Protein AF-A0A967G5T3-F1 (afdb_monomer)

Solvent-accessible surface area (backbone atoms only — not comparable to full-atom values): 4511 Å² total; per-residue (Å²): 112,48,79,42,57,81,45,100,80,48,87,46,66,51,80,29,76,67,74,77,86,66,56,58,62,47,89,55,48,77,47,64,48,101,83,60,19,45,36,32,42,23,29,28,68,69,78,54,26,38,31,36,36,42,28,77,40,74,72,32,87,56,48,50,77,42,79,74,31,33,86,91,49,76,62,128

pLDDT: mean 93.99, std 7.17, range [53.31, 98.19]

Mean predicted aligned error: 3.57 Å

Secondary structure (DSSP, 8-state):
-EEEESSTT-SSEEEE-S--SSSEEEEEEEEE-TTS-EEEEEEETTTTEEEEEEESSTT-SSEEEEEEEBTTB---

Structure (mmCIF, N/CA/C/O backbone):
data_AF-A0A967G5T3-F1
#
_entry.id   AF-A0A967G5T3-F1
#
loop_
_atom_site.group_PDB
_atom_site.id
_atom_site.type_symbol
_atom_site.label_atom_id
_atom_site.label_alt_id
_atom_site.label_comp_id
_atom_site.label_asym_id
_atom_site.label_entity_id
_atom_site.label_seq_id
_atom_site.pdbx_PDB_ins_code
_atom_site.Cartn_x
_atom_site.Cartn_y
_atom_site.Cartn_z
_atom_site.occupancy
_atom_site.B_iso_or_equiv
_atom_site.auth_seq_id
_atom_site.auth_comp_id
_atom_site.auth_asym_id
_atom_site.auth_atom_id
_atom_site.pdbx_PDB_model_num
ATOM 1 N N . LYS A 1 1 ? -0.010 5.926 -0.442 1.00 91.62 1 LYS A N 1
ATOM 2 C CA . LYS A 1 1 ? -0.197 6.166 1.015 1.00 91.62 1 LYS A CA 1
ATOM 3 C C . LYS A 1 1 ? -1.399 5.354 1.476 1.00 91.62 1 LYS A C 1
ATOM 5 O O . LYS A 1 1 ? -2.335 5.247 0.698 1.00 91.62 1 LYS A O 1
ATOM 10 N N . LEU A 1 2 ? -1.367 4.810 2.689 1.00 95.31 2 LEU A N 1
ATOM 11 C CA . LEU A 1 2 ? -2.494 4.154 3.350 1.00 95.31 2 LEU A CA 1
ATOM 12 C C . LEU A 1 2 ? -3.095 5.119 4.376 1.00 95.31 2 LEU A C 1
ATOM 14 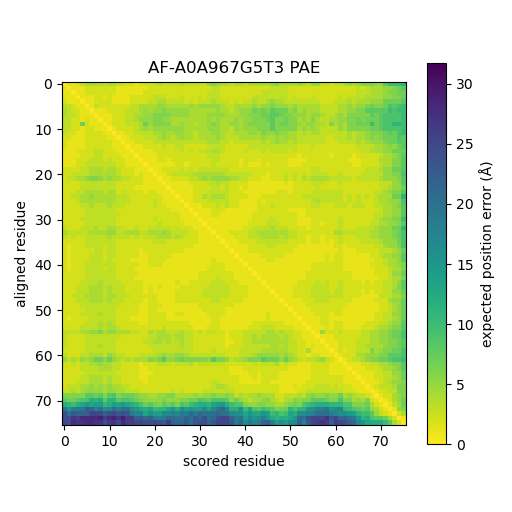O O . LEU A 1 2 ? -2.343 5.747 5.118 1.00 95.31 2 LEU A O 1
ATOM 18 N N . ALA A 1 3 ? -4.419 5.238 4.411 1.00 95.44 3 ALA A N 1
ATOM 19 C CA . ALA A 1 3 ? -5.126 5.935 5.479 1.00 95.44 3 ALA A CA 1
ATOM 20 C C . ALA A 1 3 ? -5.651 4.907 6.486 1.00 95.44 3 ALA A C 1
ATOM 22 O O . ALA A 1 3 ? -6.312 3.948 6.093 1.00 95.44 3 ALA A O 1
ATOM 23 N N . VAL A 1 4 ? -5.345 5.112 7.765 1.00 94.00 4 VAL A N 1
ATOM 24 C CA . VAL A 1 4 ? -5.853 4.305 8.879 1.00 94.00 4 VAL A CA 1
ATOM 25 C C . VAL A 1 4 ? -6.711 5.208 9.745 1.00 94.00 4 VAL A C 1
ATOM 27 O O . VAL A 1 4 ? -6.239 6.245 10.203 1.00 94.00 4 VAL A O 1
ATOM 30 N N . CYS A 1 5 ? -7.977 4.851 9.922 1.00 94.31 5 CYS A N 1
ATOM 31 C CA . CYS A 1 5 ? -8.915 5.663 10.682 1.00 94.31 5 CYS A CA 1
ATOM 32 C C . CYS A 1 5 ? -8.756 5.418 12.179 1.00 94.31 5 CYS A C 1
ATOM 34 O O . CYS A 1 5 ? -8.723 4.268 12.615 1.00 94.31 5 CYS A O 1
ATOM 36 N N . ASP A 1 6 ? -8.712 6.497 12.956 1.00 91.88 6 ASP A N 1
ATOM 37 C CA . ASP A 1 6 ? -8.647 6.412 14.420 1.00 91.88 6 ASP A CA 1
ATOM 38 C C . ASP A 1 6 ? -10.041 6.181 15.040 1.00 91.88 6 ASP A C 1
ATOM 40 O O . ASP A 1 6 ? -10.164 5.841 16.217 1.00 91.88 6 ASP A O 1
ATOM 44 N N . ASP A 1 7 ? -11.102 6.350 14.242 1.00 92.44 7 ASP A N 1
ATOM 45 C CA . ASP A 1 7 ? -12.497 6.160 14.632 1.00 92.44 7 ASP A CA 1
ATOM 46 C C . ASP A 1 7 ? -13.337 5.500 13.510 1.00 92.44 7 ASP A C 1
ATOM 48 O O . ASP A 1 7 ? -12.938 5.537 12.342 1.00 92.44 7 ASP A O 1
ATOM 52 N N . PRO A 1 8 ? -14.515 4.914 13.824 1.00 91.38 8 PRO A N 1
ATOM 53 C CA . PRO A 1 8 ? -15.351 4.194 12.851 1.00 91.38 8 PRO A CA 1
ATOM 54 C C . PRO A 1 8 ? -15.894 5.037 11.692 1.00 91.38 8 PRO A C 1
ATOM 56 O O . PRO A 1 8 ? -16.349 4.481 10.695 1.00 91.38 8 PRO A O 1
ATOM 59 N N . TYR A 1 9 ? -15.886 6.362 11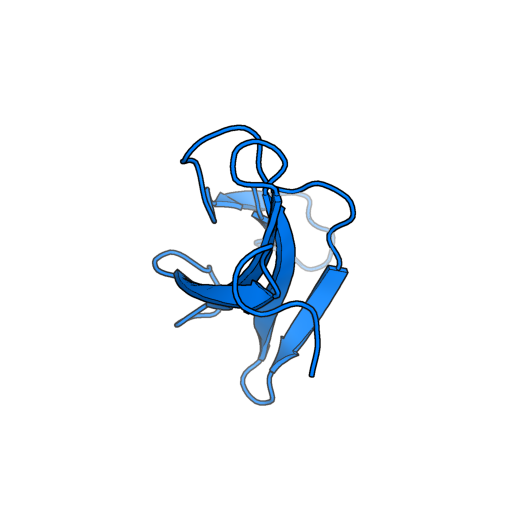.829 1.00 94.00 9 TYR A N 1
ATOM 60 C CA . TYR A 1 9 ? -16.354 7.305 10.817 1.00 94.00 9 TYR A CA 1
ATOM 61 C C . TYR A 1 9 ? -15.198 7.991 10.088 1.00 94.00 9 TYR A C 1
ATOM 63 O O . TYR A 1 9 ? -15.448 8.814 9.207 1.00 94.00 9 TYR A O 1
ATOM 71 N N . CYS A 1 10 ? -13.948 7.661 10.432 1.00 94.56 10 CYS A N 1
ATOM 72 C CA . CYS A 1 10 ? -12.752 8.260 9.855 1.00 94.56 10 CYS A CA 1
ATOM 73 C C . CYS A 1 10 ? -12.742 9.793 9.948 1.00 94.56 10 CYS A C 1
ATOM 75 O O . CYS A 1 10 ? -12.276 10.468 9.028 1.00 94.56 10 CYS A O 1
ATOM 77 N N . THR A 1 11 ? -13.258 10.361 11.043 1.00 96.00 11 THR A N 1
ATOM 78 C CA . THR A 1 11 ? -13.160 11.813 11.271 1.00 96.00 11 THR A CA 1
ATOM 79 C C . THR A 1 11 ? -11.714 12.247 11.480 1.00 96.00 11 THR A C 1
ATOM 81 O O . THR A 1 11 ? -11.334 13.339 11.060 1.00 96.00 11 THR A O 1
ATOM 84 N N . ASN A 1 12 ? -10.900 11.361 12.061 1.00 94.31 12 ASN A N 1
ATOM 85 C CA . ASN A 1 12 ? -9.449 11.462 12.084 1.00 94.31 12 ASN A CA 1
ATOM 86 C C . ASN A 1 12 ? -8.824 10.246 11.393 1.00 94.31 12 ASN A C 1
ATOM 88 O O . ASN A 1 12 ? -9.305 9.116 11.523 1.00 94.31 12 ASN A O 1
ATOM 92 N N . ALA A 1 13 ? -7.741 10.486 10.652 1.00 95.44 13 ALA A N 1
ATOM 93 C CA . ALA A 1 13 ? -6.997 9.435 9.979 1.00 95.44 13 ALA A CA 1
ATOM 94 C C . ALA A 1 13 ? -5.490 9.678 10.048 1.00 95.44 13 ALA A C 1
ATOM 96 O O . ALA A 1 13 ? -4.995 10.779 9.787 1.00 95.44 13 ALA A O 1
ATOM 97 N N . ASN A 1 14 ? -4.757 8.605 10.315 1.00 93.19 14 ASN A N 1
ATOM 98 C CA . ASN A 1 14 ? -3.315 8.561 10.225 1.00 93.19 14 ASN A CA 1
ATOM 99 C C . ASN A 1 14 ? -2.889 8.134 8.811 1.00 93.19 14 ASN A C 1
ATOM 101 O O . ASN A 1 14 ? -3.339 7.112 8.289 1.00 93.19 14 ASN A O 1
ATOM 105 N N . LEU A 1 15 ? -2.017 8.923 8.178 1.00 94.88 15 LEU A N 1
ATOM 106 C CA . LEU A 1 15 ? -1.505 8.638 6.840 1.00 94.88 15 LEU A CA 1
ATOM 107 C C . LEU A 1 15 ? -0.128 7.990 6.910 1.00 94.88 15 LEU A C 1
ATOM 109 O O . LEU A 1 15 ? 0.830 8.582 7.402 1.00 94.88 15 LEU A O 1
ATOM 113 N N . GLN A 1 16 ? -0.017 6.811 6.313 1.00 95.62 16 GLN A N 1
ATOM 114 C CA . GLN A 1 16 ? 1.199 6.014 6.309 1.00 95.62 16 GLN A CA 1
ATOM 115 C C . GLN A 1 16 ? 1.736 5.866 4.890 1.00 95.62 16 GLN A C 1
ATOM 117 O O . GLN A 1 16 ? 1.006 5.615 3.922 1.00 95.62 16 GLN A O 1
ATOM 122 N N . VAL A 1 17 ? 3.036 6.088 4.734 1.00 95.88 17 VAL A N 1
ATOM 123 C CA . VAL A 1 17 ? 3.722 5.877 3.460 1.00 95.88 17 VAL A CA 1
ATOM 124 C C . VAL A 1 17 ? 4.084 4.399 3.384 1.00 95.88 17 VAL A C 1
ATOM 126 O O . VAL A 1 17 ? 4.935 3.937 4.129 1.00 95.88 17 VAL A O 1
ATOM 129 N N . VAL A 1 18 ? 3.402 3.669 2.503 1.00 96.81 18 VAL A N 1
ATOM 130 C CA . VAL A 1 18 ? 3.603 2.222 2.322 1.00 96.81 18 VAL A CA 1
ATOM 131 C C . VAL A 1 18 ? 4.847 1.944 1.479 1.00 96.81 18 VAL A C 1
ATOM 133 O O . VAL A 1 18 ? 5.663 1.099 1.820 1.00 96.81 18 VAL A O 1
ATOM 136 N N . ASP A 1 19 ? 4.995 2.688 0.389 1.00 97.19 19 ASP A N 1
ATOM 137 C CA . ASP A 1 19 ? 6.144 2.661 -0.505 1.00 97.19 19 ASP A CA 1
ATOM 138 C C . ASP A 1 19 ? 6.302 4.072 -1.085 1.00 97.19 19 ASP A C 1
ATOM 140 O O . ASP A 1 19 ? 5.308 4.772 -1.320 1.00 97.19 19 ASP A O 1
ATOM 144 N N . SER A 1 20 ? 7.544 4.510 -1.251 1.00 96.25 20 SER A N 1
ATOM 145 C CA . SER A 1 20 ? 7.914 5.825 -1.782 1.00 96.25 20 SER A 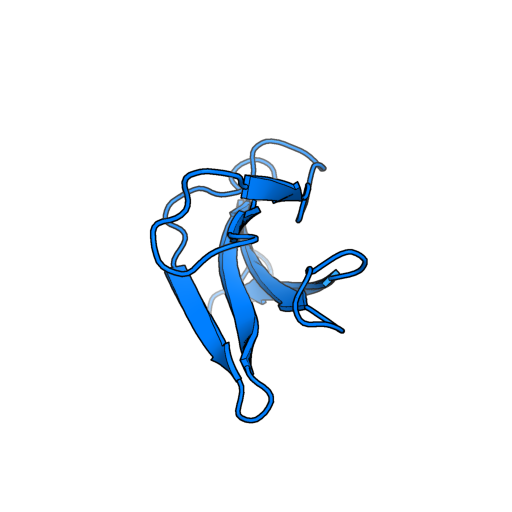CA 1
ATOM 146 C C . SER A 1 20 ? 8.960 5.753 -2.892 1.00 96.25 20 SER A C 1
ATOM 148 O O . SER A 1 20 ? 9.354 6.795 -3.420 1.00 96.25 20 SER A O 1
ATOM 150 N N . ALA A 1 21 ? 9.430 4.556 -3.248 1.00 96.31 21 ALA A N 1
ATOM 151 C CA . ALA A 1 21 ? 10.481 4.389 -4.236 1.00 96.31 21 ALA A CA 1
ATOM 152 C C . ALA A 1 21 ? 9.901 4.415 -5.660 1.00 96.31 21 ALA A C 1
ATOM 154 O O . ALA A 1 21 ? 9.469 3.394 -6.180 1.00 96.31 21 ALA A O 1
ATOM 155 N N . GLY A 1 22 ? 9.931 5.587 -6.301 1.00 96.50 22 GLY A N 1
ATOM 156 C CA . GLY A 1 22 ? 9.474 5.768 -7.684 1.00 96.50 22 GLY A CA 1
ATOM 157 C C . GLY A 1 22 ? 7.985 6.103 -7.807 1.00 96.50 22 GLY A C 1
ATOM 158 O O . GLY A 1 22 ? 7.344 6.553 -6.856 1.00 96.50 22 GLY A O 1
ATOM 159 N N . ASN A 1 23 ? 7.438 5.929 -9.011 1.00 97.75 23 ASN A N 1
ATOM 160 C CA . ASN A 1 23 ? 6.018 6.104 -9.302 1.00 97.75 23 ASN A CA 1
ATOM 161 C C . ASN A 1 23 ? 5.268 4.804 -8.993 1.00 97.75 23 ASN A C 1
ATOM 163 O O . ASN A 1 23 ? 5.177 3.902 -9.827 1.00 97.75 23 ASN A O 1
ATOM 167 N N . VAL A 1 24 ? 4.758 4.719 -7.769 1.00 98.00 24 VAL A N 1
ATOM 168 C CA . VAL A 1 24 ? 4.133 3.523 -7.198 1.00 98.00 24 VAL A CA 1
ATOM 169 C C . VAL A 1 24 ? 2.691 3.782 -6.779 1.00 98.00 24 VAL A C 1
ATOM 171 O O . VAL A 1 24 ? 2.298 4.915 -6.501 1.00 98.00 24 VAL A O 1
ATOM 174 N N . GLY A 1 25 ? 1.913 2.706 -6.663 1.00 97.19 25 GLY A N 1
ATOM 175 C CA . GLY A 1 25 ? 0.548 2.751 -6.130 1.00 97.19 25 GLY A CA 1
ATOM 176 C C . GLY A 1 25 ? -0.542 2.756 -7.200 1.00 97.19 25 GLY A C 1
ATOM 177 O O . GLY A 1 25 ? -1.701 2.980 -6.870 1.00 97.19 25 GLY A O 1
ATOM 178 N N . VAL A 1 26 ? -0.192 2.532 -8.469 1.00 96.81 26 VAL A N 1
ATOM 179 C CA . VAL A 1 26 ? -1.160 2.506 -9.575 1.00 96.81 26 VAL A CA 1
ATOM 180 C C . VAL A 1 26 ? -2.004 1.230 -9.496 1.00 96.81 26 VAL A C 1
ATOM 182 O O . VAL A 1 26 ? -1.477 0.174 -9.148 1.00 96.81 26 VAL A O 1
ATOM 185 N N . ASN A 1 27 ? -3.299 1.324 -9.834 1.00 96.25 27 ASN A N 1
ATOM 186 C CA . ASN A 1 27 ? -4.251 0.201 -9.856 1.00 96.25 27 ASN A CA 1
ATOM 187 C C . ASN A 1 27 ? -4.192 -0.658 -8.584 1.00 96.25 27 ASN A C 1
ATOM 189 O O . ASN A 1 27 ? -4.071 -1.881 -8.650 1.00 96.25 27 ASN A O 1
ATOM 193 N N . ASN A 1 28 ? -4.192 -0.005 -7.424 1.00 97.00 28 ASN A N 1
ATOM 194 C CA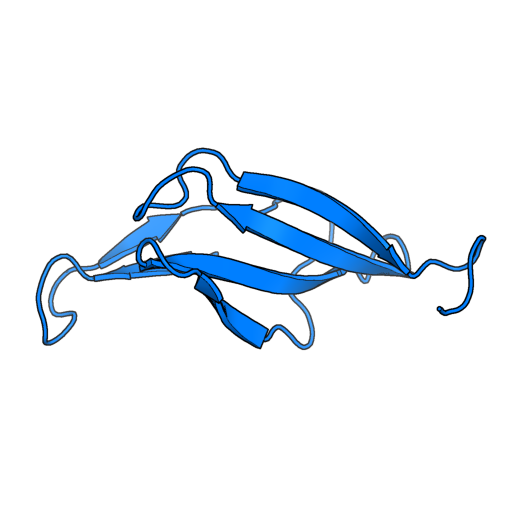 . ASN A 1 28 ? -4.039 -0.698 -6.159 1.00 97.00 28 ASN A CA 1
ATOM 195 C C . ASN A 1 28 ? -5.333 -1.396 -5.718 1.00 97.00 28 ASN A C 1
ATOM 197 O O . ASN A 1 28 ? -6.432 -0.923 -5.999 1.00 97.00 28 ASN A O 1
ATOM 201 N N . ASP A 1 29 ? -5.174 -2.457 -4.933 1.00 97.94 29 ASP A N 1
ATOM 202 C CA . ASP A 1 29 ? -6.256 -3.126 -4.210 1.00 97.94 29 ASP A CA 1
ATOM 203 C C . ASP A 1 29 ? -5.799 -3.448 -2.780 1.00 97.94 29 ASP A C 1
ATOM 205 O O . ASP A 1 29 ? -4.596 -3.484 -2.498 1.00 97.94 29 ASP A O 1
ATOM 209 N N . LEU A 1 30 ? -6.746 -3.613 -1.859 1.00 97.56 30 LEU A N 1
ATOM 210 C CA . LEU A 1 30 ? -6.481 -3.811 -0.437 1.00 97.56 30 LEU A CA 1
ATOM 211 C C . LEU A 1 30 ? -7.429 -4.851 0.151 1.00 97.56 30 LEU A C 1
ATOM 213 O O . LEU A 1 30 ? -8.647 -4.732 0.061 1.00 97.56 30 LEU A O 1
ATOM 217 N N . THR A 1 31 ? -6.850 -5.805 0.872 1.00 98.06 31 THR A N 1
ATOM 218 C CA . THR A 1 31 ? -7.578 -6.698 1.775 1.00 98.06 31 THR A CA 1
ATOM 219 C C . THR A 1 31 ? -6.984 -6.625 3.176 1.00 98.06 31 THR A C 1
ATOM 221 O O . THR A 1 31 ? -5.882 -6.113 3.380 1.00 98.06 31 THR A O 1
ATOM 224 N N . LEU A 1 32 ? -7.709 -7.153 4.154 1.00 97.06 32 LEU A N 1
ATOM 225 C CA . LEU A 1 32 ? -7.175 -7.418 5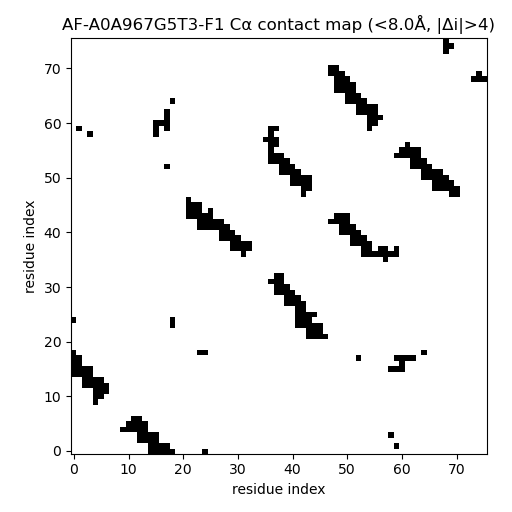.483 1.00 97.06 32 LEU A CA 1
ATOM 226 C C . LEU A 1 32 ? -6.833 -8.903 5.601 1.00 97.06 32 LEU A C 1
ATOM 228 O O . LEU A 1 32 ? -7.555 -9.755 5.081 1.00 97.06 32 LEU A O 1
ATOM 232 N N . ASP A 1 33 ? -5.731 -9.214 6.277 1.00 95.81 33 ASP A N 1
ATOM 233 C CA . ASP A 1 33 ? -5.422 -10.585 6.674 1.00 95.81 33 ASP A CA 1
ATOM 234 C C . ASP A 1 33 ? -6.264 -11.030 7.887 1.00 95.81 33 ASP A C 1
ATOM 236 O O . ASP A 1 33 ? -7.039 -10.261 8.460 1.00 95.81 33 ASP A O 1
ATOM 240 N N . ASN A 1 34 ? -6.087 -12.279 8.328 1.00 96.50 34 ASN A N 1
ATOM 241 C CA . ASN A 1 34 ? -6.827 -12.841 9.468 1.00 96.50 34 ASN A CA 1
ATOM 242 C C . ASN A 1 34 ? -6.590 -12.107 10.802 1.00 96.50 34 ASN A C 1
ATOM 244 O O . ASN A 1 34 ? -7.336 -12.325 11.753 1.00 96.50 34 ASN A O 1
ATOM 248 N N . ASN A 1 35 ? -5.555 -11.269 10.897 1.00 95.94 35 ASN A N 1
ATOM 249 C CA . ASN A 1 35 ? -5.261 -10.445 12.068 1.00 95.94 35 ASN A CA 1
ATOM 250 C C . ASN A 1 35 ? -5.702 -8.984 11.870 1.00 95.94 35 ASN A C 1
ATOM 252 O O . ASN A 1 35 ? -5.346 -8.127 12.678 1.00 95.94 35 ASN A O 1
ATOM 256 N N . GLY A 1 36 ? -6.436 -8.685 10.793 1.00 95.12 36 GLY A N 1
ATOM 257 C CA . GLY A 1 36 ? -6.890 -7.340 10.451 1.00 95.12 36 GLY A CA 1
ATOM 258 C C . GLY A 1 36 ? -5.797 -6.439 9.876 1.00 95.12 36 GLY A C 1
ATOM 259 O O . GLY A 1 36 ? -6.005 -5.232 9.783 1.00 95.12 36 GLY A O 1
ATOM 260 N N . ARG A 1 37 ? -4.620 -6.974 9.519 1.00 96.19 37 ARG A N 1
ATOM 261 C CA . ARG A 1 37 ? -3.527 -6.157 8.976 1.00 96.19 37 ARG A CA 1
ATOM 262 C C . ARG A 1 37 ? -3.704 -5.969 7.470 1.00 96.19 37 ARG A C 1
ATOM 264 O O . ARG A 1 37 ? -4.039 -6.939 6.789 1.00 96.19 37 ARG A O 1
ATOM 271 N N . PRO A 1 38 ? -3.447 -4.768 6.930 1.00 97.50 38 PRO A N 1
ATOM 272 C CA . PRO A 1 38 ? -3.588 -4.541 5.501 1.00 97.50 38 PRO A CA 1
ATOM 273 C C . PRO A 1 38 ? -2.587 -5.352 4.668 1.00 97.50 38 PRO A C 1
ATOM 275 O O . PRO A 1 38 ? -1.399 -5.443 4.988 1.00 97.50 38 PRO A O 1
ATOM 278 N N . VAL A 1 39 ? -3.079 -5.892 3.559 1.00 98.06 39 VAL A N 1
ATOM 279 C CA . VAL A 1 39 ? -2.297 -6.481 2.474 1.00 98.06 39 VAL A CA 1
ATOM 280 C C . VAL A 1 39 ? -2.708 -5.763 1.195 1.00 98.06 39 VAL A C 1
ATOM 282 O O . VAL A 1 39 ? -3.890 -5.728 0.857 1.00 98.06 39 VAL A O 1
ATOM 285 N N . ILE A 1 40 ? -1.742 -5.141 0.522 1.00 98.19 40 ILE A N 1
ATOM 286 C CA . ILE A 1 40 ? -1.992 -4.178 -0.553 1.00 98.19 40 ILE A CA 1
ATOM 287 C C . ILE A 1 40 ? -1.252 -4.632 -1.803 1.00 98.19 40 ILE A C 1
ATOM 289 O O . ILE A 1 40 ? -0.022 -4.683 -1.795 1.00 98.19 40 ILE A O 1
ATOM 293 N N . SER A 1 41 ? -1.975 -4.918 -2.882 1.00 98.12 41 SER A N 1
ATOM 294 C CA . SER A 1 41 ? -1.380 -5.089 -4.210 1.00 98.12 41 SER A CA 1
ATOM 295 C C . SER A 1 41 ? -1.347 -3.749 -4.927 1.00 98.12 41 SER A C 1
ATOM 297 O O . SER A 1 41 ? -2.308 -2.985 -4.850 1.00 98.12 41 SER A O 1
ATOM 299 N N . TYR A 1 42 ? -0.257 -3.444 -5.620 1.00 98.12 42 TYR A N 1
ATOM 300 C CA . TYR A 1 42 ? -0.129 -2.207 -6.382 1.00 98.12 42 TYR A CA 1
ATOM 301 C C . TYR A 1 42 ? 0.913 -2.328 -7.487 1.00 98.12 42 TYR A C 1
ATOM 303 O O . TYR A 1 42 ? 1.856 -3.112 -7.397 1.00 98.12 42 TYR A O 1
ATOM 311 N N . TYR A 1 43 ? 0.762 -1.509 -8.522 1.00 97.62 43 TYR A N 1
ATOM 312 C CA . TYR A 1 43 ? 1.718 -1.432 -9.613 1.00 97.62 43 TYR A CA 1
ATOM 313 C C . TYR A 1 43 ? 2.758 -0.332 -9.363 1.00 97.62 43 TYR A C 1
ATOM 315 O O . TYR A 1 43 ? 2.428 0.809 -9.011 1.00 97.62 43 TYR A O 1
ATOM 323 N N . ASP A 1 44 ? 4.024 -0.699 -9.537 1.00 97.75 44 ASP A N 1
ATOM 324 C CA . ASP A 1 44 ? 5.178 0.187 -9.627 1.00 97.75 44 ASP A CA 1
ATOM 325 C C . ASP A 1 44 ? 5.442 0.472 -11.105 1.00 97.75 44 ASP A C 1
ATOM 327 O O . ASP A 1 44 ? 5.983 -0.358 -11.836 1.00 97.75 44 ASP A O 1
ATOM 331 N N . ALA A 1 45 ? 5.028 1.655 -11.554 1.00 96.94 45 ALA A N 1
ATOM 332 C CA . ALA A 1 45 ? 5.148 2.068 -12.944 1.00 96.94 45 ALA A CA 1
ATOM 333 C C . ALA A 1 45 ? 6.581 2.455 -13.326 1.00 96.94 45 ALA A C 1
ATOM 335 O O . ALA A 1 45 ? 6.917 2.429 -14.507 1.00 96.94 45 ALA A O 1
ATOM 336 N N . THR A 1 46 ? 7.424 2.810 -12.352 1.00 97.38 46 THR A 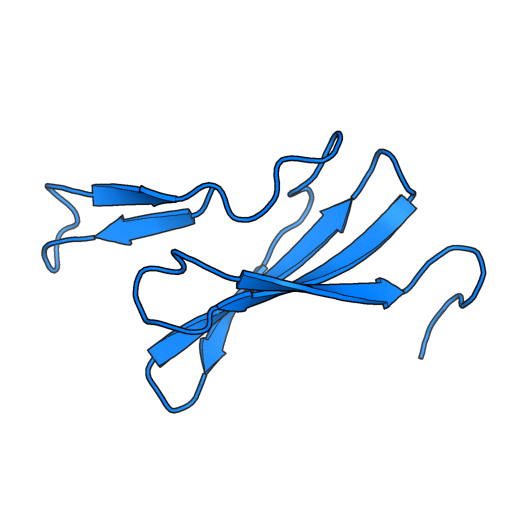N 1
ATOM 337 C CA . THR A 1 46 ? 8.838 3.102 -12.610 1.00 97.38 46 THR A CA 1
ATOM 338 C C . THR A 1 46 ? 9.586 1.834 -12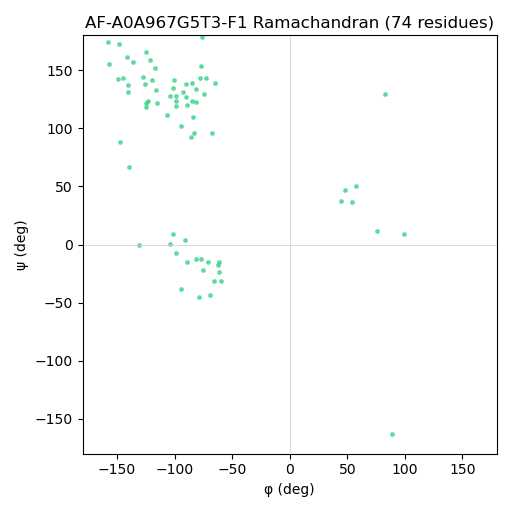.989 1.00 97.38 46 THR A C 1
ATOM 340 O O . THR A 1 46 ? 10.361 1.852 -13.941 1.00 97.38 46 THR A O 1
ATOM 343 N N . ASN A 1 47 ? 9.327 0.740 -12.273 1.00 95.81 47 ASN A N 1
ATOM 344 C CA . ASN A 1 47 ? 10.018 -0.531 -12.485 1.00 95.81 47 AS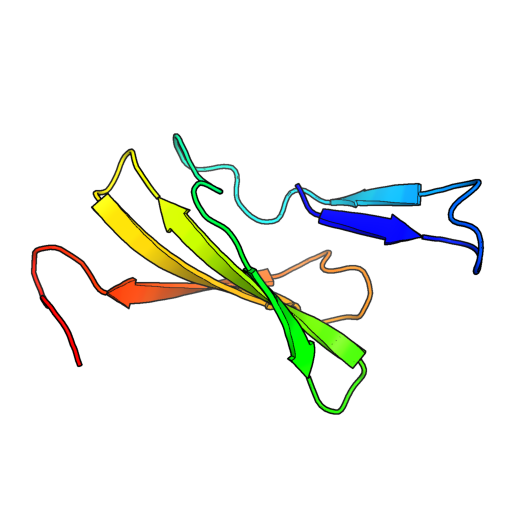N A CA 1
ATOM 345 C C . ASN A 1 47 ? 9.220 -1.525 -13.343 1.00 95.81 47 ASN A C 1
ATOM 347 O O . ASN A 1 47 ? 9.757 -2.562 -13.718 1.00 95.81 47 ASN A O 1
ATOM 351 N N . GLN A 1 48 ? 7.967 -1.206 -13.674 1.00 95.19 48 GLN A N 1
ATOM 352 C CA . GLN A 1 48 ? 7.029 -2.086 -14.378 1.00 95.19 48 GLN A CA 1
ATOM 353 C C . GLN A 1 48 ? 6.802 -3.409 -13.631 1.00 95.19 48 GLN A C 1
ATOM 355 O O . GLN A 1 48 ? 6.943 -4.496 -14.188 1.00 95.19 48 GLN A O 1
ATOM 360 N N . GLN A 1 49 ? 6.494 -3.302 -12.337 1.00 96.31 49 GLN A N 1
ATOM 361 C CA . GLN A 1 49 ? 6.369 -4.444 -11.431 1.00 96.31 49 GLN A CA 1
ATOM 362 C C . GLN A 1 49 ? 5.021 -4.437 -10.721 1.00 96.31 49 GLN A C 1
ATOM 364 O O . GLN A 1 49 ? 4.577 -3.398 -10.225 1.00 96.31 49 GLN A O 1
ATOM 369 N N . LEU A 1 50 ? 4.403 -5.610 -10.593 1.00 96.25 50 LEU A N 1
ATOM 370 C CA . LEU A 1 50 ? 3.350 -5.815 -9.607 1.00 96.25 50 LEU A CA 1
ATOM 371 C C . LEU A 1 50 ? 4.010 -6.092 -8.258 1.00 96.25 50 LEU A C 1
ATOM 373 O O . LEU A 1 50 ? 4.791 -7.035 -8.112 1.00 96.25 50 LEU A O 1
ATOM 377 N N . LYS A 1 51 ? 3.689 -5.270 -7.264 1.00 97.25 51 LYS A N 1
ATOM 378 C CA . LYS A 1 51 ? 4.222 -5.374 -5.908 1.00 97.25 51 LYS A CA 1
ATOM 379 C C . LYS A 1 51 ? 3.109 -5.656 -4.911 1.00 97.25 51 LYS A C 1
ATOM 381 O O . LYS A 1 51 ? 1.957 -5.265 -5.101 1.00 97.25 51 LYS A O 1
ATOM 386 N N . LEU A 1 52 ? 3.480 -6.320 -3.824 1.00 97.56 52 LEU A N 1
ATOM 387 C CA . LEU A 1 52 ? 2.618 -6.590 -2.685 1.00 97.56 52 LEU A CA 1
ATOM 388 C C . LEU A 1 52 ? 3.265 -6.027 -1.419 1.00 97.56 52 LEU A C 1
ATOM 390 O O . LEU A 1 52 ? 4.395 -6.384 -1.080 1.00 97.56 52 LEU A O 1
ATOM 394 N N . ALA A 1 53 ? 2.536 -5.161 -0.719 1.00 98.06 53 ALA A N 1
ATOM 395 C CA . ALA A 1 53 ? 2.881 -4.690 0.613 1.00 98.06 53 ALA A CA 1
ATOM 396 C C . ALA A 1 53 ? 2.087 -5.472 1.660 1.00 98.06 53 ALA A C 1
ATOM 398 O O . ALA A 1 53 ? 0.858 -5.419 1.688 1.00 98.06 53 ALA A O 1
ATOM 399 N N . GLN A 1 54 ? 2.793 -6.167 2.544 1.00 97.81 54 GLN A N 1
ATOM 400 C CA . GLN A 1 54 ? 2.213 -6.864 3.688 1.00 97.81 54 GLN A CA 1
ATOM 401 C C . GLN A 1 54 ? 2.547 -6.087 4.958 1.00 97.81 54 GLN A C 1
ATOM 403 O O . GLN A 1 54 ? 3.708 -5.988 5.358 1.00 97.81 54 GLN A O 1
ATOM 408 N N . CYS A 1 55 ? 1.540 -5.488 5.588 1.00 97.00 55 CYS A N 1
ATOM 409 C CA . CYS A 1 55 ? 1.743 -4.702 6.795 1.00 97.00 55 CYS A CA 1
ATOM 410 C C . CYS A 1 55 ? 2.003 -5.617 7.997 1.00 97.00 55 CYS A C 1
ATOM 412 O O . CYS A 1 55 ? 1.223 -6.520 8.290 1.00 97.00 55 CYS A O 1
ATOM 414 N N . ASN A 1 56 ? 3.066 -5.340 8.755 1.00 94.69 56 ASN A N 1
ATOM 415 C CA . ASN A 1 56 ? 3.394 -6.123 9.953 1.00 94.69 56 ASN A CA 1
ATOM 416 C C . ASN A 1 56 ? 2.504 -5.786 11.167 1.00 94.69 56 ASN A C 1
ATOM 418 O O . ASN A 1 56 ? 2.502 -6.508 12.163 1.00 94.69 56 ASN A O 1
ATOM 422 N N . ASN A 1 57 ? 1.738 -4.694 11.103 1.00 94.75 57 ASN A N 1
ATOM 423 C CA . ASN A 1 57 ? 0.789 -4.273 12.132 1.00 94.75 57 ASN A CA 1
ATOM 424 C C . ASN A 1 57 ? -0.420 -3.546 11.515 1.00 94.75 57 ASN A C 1
ATOM 426 O O . ASN A 1 57 ? -0.430 -3.248 10.321 1.00 94.75 57 ASN A O 1
ATOM 430 N N . LEU A 1 58 ? -1.430 -3.257 12.343 1.00 93.25 58 LEU A N 1
ATOM 431 C CA . LEU A 1 58 ? -2.678 -2.597 11.927 1.00 93.25 58 LEU A CA 1
ATOM 432 C C . LEU A 1 58 ? -2.450 -1.206 11.317 1.00 93.25 58 LEU A C 1
ATOM 434 O O . LEU A 1 58 ? -3.164 -0.804 10.407 1.00 93.25 58 LEU A O 1
ATOM 438 N N . ASN A 1 59 ? -1.418 -0.502 11.784 1.00 92.81 59 ASN A N 1
ATOM 439 C CA . ASN A 1 59 ? -1.098 0.851 11.338 1.00 92.81 59 ASN A CA 1
ATOM 440 C C . ASN A 1 59 ? -0.121 0.875 10.158 1.00 92.81 59 ASN A C 1
ATOM 442 O O . ASN A 1 59 ? 0.320 1.943 9.769 1.00 92.81 59 ASN A O 1
ATOM 446 N N . CYS A 1 60 ? 0.275 -0.276 9.612 1.00 94.81 60 CYS A N 1
ATOM 447 C CA . CYS A 1 60 ? 1.250 -0.396 8.531 1.00 94.81 60 CYS A CA 1
ATOM 448 C C . CYS A 1 60 ? 2.516 0.477 8.669 1.00 94.81 60 CYS A C 1
ATOM 450 O O . CYS A 1 60 ? 3.032 0.991 7.680 1.00 94.81 60 CYS A O 1
ATOM 452 N N . THR A 1 61 ? 3.047 0.645 9.883 1.00 93.94 61 THR A N 1
ATOM 453 C CA . THR A 1 61 ? 4.236 1.498 10.097 1.00 93.94 61 THR A CA 1
ATOM 454 C C . THR A 1 61 ? 5.522 0.882 9.539 1.00 93.94 61 THR A C 1
ATOM 456 O O . THR A 1 61 ? 6.534 1.565 9.412 1.00 93.94 61 THR A O 1
ATOM 459 N N . ALA A 1 62 ? 5.494 -0.416 9.231 1.00 89.12 62 ALA A N 1
ATOM 460 C CA . ALA A 1 62 ? 6.586 -1.149 8.607 1.00 89.12 62 ALA A CA 1
ATOM 461 C C . ALA A 1 62 ? 6.013 -2.253 7.698 1.00 89.12 62 ALA A C 1
ATOM 463 O O . ALA A 1 62 ? 5.782 -3.367 8.182 1.00 89.12 62 ALA A O 1
ATOM 464 N N . PRO A 1 63 ? 5.722 -1.966 6.417 1.00 95.50 63 PRO A N 1
ATOM 465 C CA . PRO A 1 63 ? 5.321 -2.986 5.457 1.00 95.50 63 PRO A CA 1
ATOM 466 C C . PRO A 1 63 ? 6.524 -3.792 4.958 1.00 95.50 63 PRO A C 1
ATOM 468 O O . PRO A 1 63 ? 7.607 -3.253 4.735 1.00 95.50 63 PRO A O 1
ATOM 471 N N . ASN A 1 64 ? 6.323 -5.087 4.737 1.00 97.50 64 ASN A N 1
ATOM 472 C CA . ASN A 1 64 ? 7.210 -5.890 3.908 1.00 97.50 64 ASN A CA 1
ATOM 473 C C . ASN A 1 64 ? 6.783 -5.735 2.442 1.00 97.50 64 ASN A C 1
ATOM 475 O O . ASN A 1 64 ? 5.618 -5.968 2.122 1.00 97.50 64 ASN A O 1
ATOM 479 N N . LEU A 1 65 ? 7.700 -5.307 1.573 1.00 97.31 65 LEU A N 1
ATOM 480 C CA . LEU A 1 65 ? 7.431 -5.089 0.151 1.00 97.31 65 LEU A CA 1
ATOM 481 C C . LEU A 1 65 ? 8.024 -6.234 -0.664 1.00 97.31 65 LEU A C 1
ATOM 483 O O . LEU A 1 65 ? 9.215 -6.523 -0.560 1.00 97.31 65 LEU A O 1
ATOM 487 N N . THR A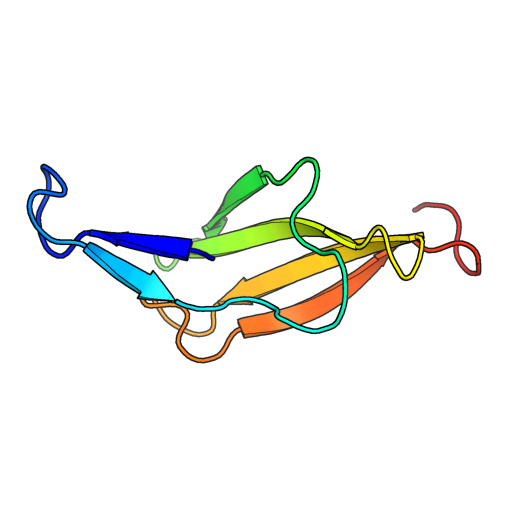 1 66 ? 7.204 -6.847 -1.508 1.00 96.81 66 THR A N 1
ATOM 488 C CA . THR A 1 66 ? 7.603 -7.967 -2.367 1.00 96.81 66 THR A CA 1
ATOM 489 C C . THR A 1 66 ? 7.230 -7.684 -3.813 1.00 96.81 66 THR A C 1
ATOM 491 O O . THR A 1 66 ? 6.208 -7.055 -4.078 1.00 96.81 66 THR A O 1
ATOM 494 N N . VAL A 1 67 ? 8.069 -8.123 -4.750 1.00 96.06 67 VAL A N 1
ATOM 495 C CA . VAL A 1 67 ? 7.745 -8.125 -6.182 1.00 96.06 67 VAL A CA 1
ATOM 496 C C . VAL A 1 67 ? 7.075 -9.457 -6.489 1.00 96.06 67 VAL A C 1
ATOM 498 O O . VAL A 1 67 ? 7.664 -10.506 -6.240 1.00 96.06 67 VAL A O 1
ATOM 501 N N . VAL A 1 68 ? 5.839 -9.403 -6.976 1.00 94.38 68 VAL A N 1
ATOM 502 C CA . VAL A 1 68 ? 5.032 -10.586 -7.311 1.00 94.38 68 VAL A CA 1
ATOM 503 C C . VAL A 1 68 ? 5.171 -10.930 -8.789 1.00 94.38 68 VAL A C 1
ATOM 505 O O . VAL A 1 68 ? 5.249 -12.102 -9.137 1.00 94.38 68 VAL A O 1
ATOM 508 N N . ASP A 1 69 ? 5.237 -9.910 -9.639 1.00 94.44 69 ASP A N 1
ATOM 509 C CA . ASP A 1 69 ? 5.367 -10.051 -11.088 1.00 94.44 69 ASP A CA 1
ATOM 510 C C . ASP A 1 69 ? 6.245 -8.919 -11.633 1.00 94.44 69 ASP A C 1
ATOM 512 O O . ASP A 1 69 ? 6.215 -7.792 -11.120 1.00 94.44 69 ASP A O 1
ATOM 516 N N . ASN A 1 70 ? 7.061 -9.220 -12.640 1.00 92.25 70 ASN A N 1
ATOM 517 C CA . ASN A 1 70 ? 7.938 -8.266 -13.309 1.00 92.25 70 ASN A CA 1
ATOM 518 C C . ASN A 1 70 ? 8.316 -8.752 -14.718 1.00 92.25 70 ASN A C 1
ATOM 520 O O . ASN A 1 70 ? 8.026 -9.874 -15.115 1.00 92.25 70 ASN A O 1
ATOM 524 N N . ILE A 1 71 ? 9.020 -7.906 -15.470 1.00 85.38 71 ILE A N 1
ATOM 525 C CA . ILE A 1 71 ? 9.457 -8.224 -16.839 1.00 85.38 71 ILE A CA 1
ATOM 526 C C . ILE A 1 71 ? 10.402 -9.435 -16.941 1.00 85.38 71 ILE A C 1
ATOM 528 O O . ILE A 1 71 ? 10.473 -10.053 -18.001 1.00 85.38 71 ILE A O 1
ATOM 532 N N . ASP A 1 72 ? 11.111 -9.772 -15.862 1.00 85.12 72 ASP A N 1
ATOM 533 C CA . ASP A 1 72 ? 12.049 -10.899 -15.804 1.00 85.12 72 ASP A CA 1
ATOM 534 C C . ASP A 1 72 ? 11.363 -12.207 -15.362 1.00 85.12 72 ASP A C 1
ATOM 536 O O . ASP A 1 72 ? 11.917 -13.293 -15.529 1.00 85.12 72 ASP A O 1
ATOM 540 N N . ASN A 1 73 ? 10.153 -12.109 -14.811 1.00 79.25 73 ASN A N 1
ATOM 541 C CA . ASN A 1 73 ? 9.302 -13.208 -14.381 1.00 79.25 73 ASN A CA 1
ATOM 542 C C . ASN A 1 73 ? 7.842 -12.902 -14.746 1.00 79.25 73 ASN A C 1
ATOM 544 O O . ASN A 1 73 ? 7.045 -12.671 -13.836 1.00 79.25 73 ASN A O 1
ATOM 548 N N . PRO A 1 74 ? 7.509 -12.856 -16.052 1.00 70.25 74 PRO A N 1
ATOM 549 C CA . PRO A 1 74 ? 6.168 -12.530 -16.509 1.00 70.25 74 PRO A CA 1
ATOM 550 C C . PRO A 1 74 ? 5.202 -13.654 -16.117 1.00 70.25 74 PRO A C 1
ATOM 552 O O . PRO A 1 74 ? 5.072 -14.646 -16.835 1.00 70.25 74 PRO A O 1
ATOM 555 N N . GLY A 1 75 ? 4.522 -13.466 -14.989 1.00 65.06 75 GLY A N 1
ATOM 556 C CA . GLY A 1 75 ? 3.405 -14.286 -14.533 1.00 65.06 75 GLY A CA 1
ATOM 557 C C . GLY A 1 75 ? 3.765 -15.588 -13.806 1.00 65.06 75 GLY A C 1
ATOM 558 O O . GLY A 1 75 ? 4.504 -16.443 -14.294 1.00 65.06 75 GLY A O 1
ATOM 559 N N . ILE A 1 76 ? 3.136 -15.761 -12.641 1.00 53.31 76 ILE A N 1
ATOM 560 C CA . ILE A 1 76 ? 2.568 -17.059 -12.240 1.00 53.31 76 ILE A CA 1
ATOM 561 C C . ILE A 1 76 ? 1.493 -17.451 -13.262 1.00 53.31 76 ILE A C 1
ATOM 563 O O . ILE A 1 76 ? 0.759 -16.535 -13.702 1.00 53.31 76 ILE A O 1
#

Foldseek 3Di:
DDWDAPDPVSPDTDDEDQDDPAQKFAPKDWDADPQRWIWMWIAHPVQRFTKIWTAPDNNSNDTDIDTPAHPVRHDD

Radius of gyration: 13.22 Å; Cα contacts (8 Å, |Δi|>4): 158; chains: 1; bounding box: 28×29×32 Å

Nearest PDB structures (foldseek):
  6tlj-assembly1_A  TM=5.539E-01  e=3.121E+00  Homo sapiens
  2qg7-assembly1_A  TM=5.295E-01  e=5.292E+00  Plasmodium vivax

Sequence (76 aa):
KLAVCDDPYCTNANLQVVDSAGNVGVNNDLTLDNNGRPVISYYDATNQQLKLAQCNNLNCTAPNLTVVDNIDNPGI